Protein AF-A0A5J4Q9T2-F1 (afdb_monomer)

Radius of gyration: 26.89 Å; Cα contacts (8 Å, |Δi|>4): 39; chains: 1; bounding box: 78×31×60 Å

pLDDT: mean 85.78, std 15.88, range [38.72, 97.56]

Secondary structure (DSSP, 8-state):
------------------GGG--PPPHHHHHHH-THHHH-B--SSSSTTBHHHHHHHHHHHHHHHHHHTTS-S-----PPP--

Mean predicted aligned error: 10.37 Å

Solvent-accessible surface area (backbone atoms only — not comparable to full-atom values): 5658 Å² total; per-residue (Å²): 141,84,89,83,78,84,84,75,78,75,79,73,76,76,83,81,84,53,74,89,74,62,79,87,68,56,74,70,53,46,46,69,77,43,42,53,84,78,38,42,46,84,57,90,61,88,48,94,72,15,17,55,56,46,57,52,46,57,56,50,52,57,52,48,52,35,38,75,74,64,63,56,92,78,88,85,87,82,83,80,78,85,126

Organism: NCBI:txid433724

Foldseek 3Di:
DDDDDDDPPPPPPPPDDDPVVDDDDDPVRVCVVCVCVPQNADDDPPDPSHSVVVVVVVVVVVVVVCVVVVNDDDDDDDDDDDD

InterPro domains:
  IPR036890 Histidine kinase/HSP90-like ATPase superfamily [G3DSA:3.30.565.10] (13-83)
  IPR036890 Histidine kinase/HSP90-like ATPase superfamily [SSF55874] (17-81)

Sequence (83 aa):
MEKIKGNTLEIVEEVSYTEDNITTLDWREHIRRRPGMYIGKLGDGTHSDDGIYVLLKEILDNSIDEYMMGYGQVIEVSLKEKT

Structure (mmCIF, N/CA/C/O backbone):
data_AF-A0A5J4Q9T2-F1
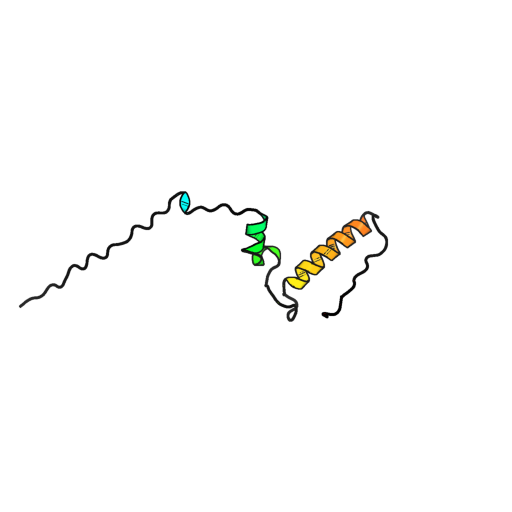#
_entry.id   AF-A0A5J4Q9T2-F1
#
loop_
_atom_site.group_PDB
_atom_site.id
_atom_site.type_symbol
_atom_site.label_atom_id
_atom_site.label_alt_id
_atom_site.label_comp_id
_atom_site.label_asym_id
_atom_site.label_entity_id
_atom_site.label_seq_id
_atom_site.pdbx_PDB_ins_code
_atom_site.Cartn_x
_atom_site.Cartn_y
_atom_site.Cartn_z
_atom_site.occup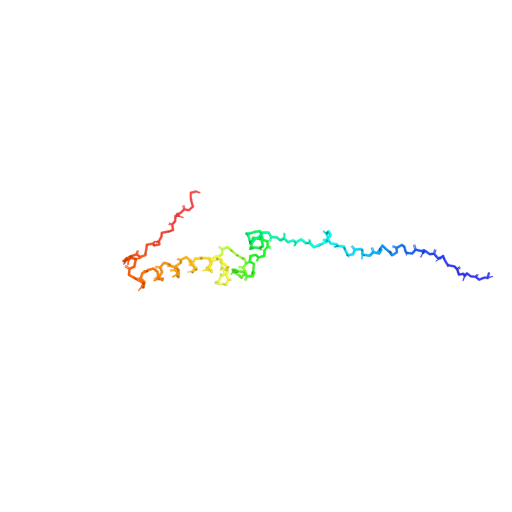ancy
_atom_site.B_iso_or_equiv
_atom_site.auth_seq_id
_atom_site.auth_comp_id
_atom_site.auth_asym_id
_atom_site.auth_atom_id
_atom_site.pdbx_PDB_model_num
ATOM 1 N N . MET A 1 1 ? 57.988 -4.570 -47.236 1.00 38.72 1 MET A N 1
ATOM 2 C CA . MET A 1 1 ? 57.695 -3.154 -46.928 1.00 38.72 1 MET A CA 1
ATOM 3 C C . MET A 1 1 ? 56.573 -2.781 -47.877 1.00 38.72 1 MET A C 1
ATOM 5 O O . MET A 1 1 ? 56.783 -2.924 -49.064 1.00 38.72 1 MET A O 1
ATOM 9 N N . GLU A 1 2 ? 55.337 -2.514 -47.482 1.00 39.88 2 GLU A N 1
ATOM 10 C CA . GLU A 1 2 ? 54.797 -2.022 -46.217 1.00 39.88 2 GLU A CA 1
ATOM 11 C C . GLU A 1 2 ? 53.305 -2.423 -46.143 1.00 39.88 2 GLU A C 1
ATOM 13 O O . GLU A 1 2 ? 52.659 -2.627 -47.168 1.00 39.88 2 GLU A O 1
ATOM 18 N N . LYS A 1 3 ? 52.790 -2.641 -44.929 1.00 48.66 3 LYS A N 1
ATOM 19 C CA . LYS A 1 3 ? 51.443 -3.161 -44.631 1.00 48.66 3 LYS A CA 1
ATOM 20 C C . LYS A 1 3 ? 50.401 -2.037 -44.611 1.00 48.66 3 LYS A C 1
ATOM 22 O O . LYS A 1 3 ? 50.668 -1.046 -43.949 1.00 48.66 3 LYS A O 1
ATOM 27 N N . ILE A 1 4 ? 49.177 -2.293 -45.092 1.00 49.16 4 ILE A N 1
ATOM 28 C CA . ILE A 1 4 ? 47.911 -1.780 -44.506 1.00 49.16 4 ILE A CA 1
ATOM 29 C C . ILE A 1 4 ? 46.850 -2.889 -44.702 1.00 49.16 4 ILE A C 1
ATOM 31 O O . ILE A 1 4 ? 46.379 -3.100 -45.810 1.00 49.16 4 ILE A O 1
ATOM 35 N N . LYS A 1 5 ? 46.812 -3.905 -43.824 1.00 47.22 5 LYS A N 1
ATOM 36 C CA . LYS A 1 5 ? 45.858 -4.127 -42.709 1.00 47.22 5 LYS A CA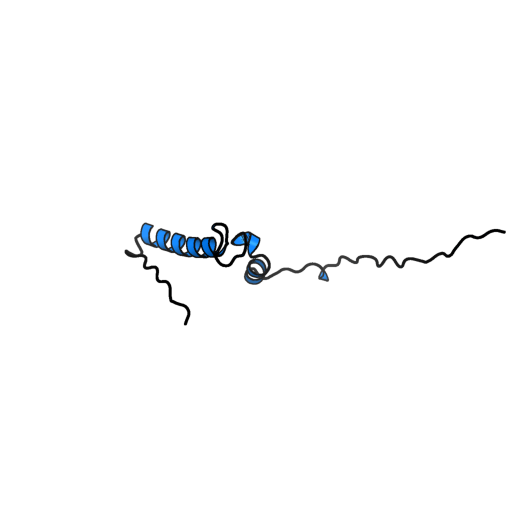 1
ATOM 37 C C . LYS A 1 5 ? 44.376 -4.077 -43.114 1.00 47.22 5 LYS A C 1
ATOM 39 O O . LYS A 1 5 ? 43.907 -3.107 -43.686 1.00 47.22 5 LYS A O 1
ATOM 44 N N . GLY A 1 6 ? 43.698 -5.183 -42.799 1.00 44.75 6 GLY A N 1
ATOM 45 C CA . GLY A 1 6 ? 42.398 -5.587 -43.310 1.00 44.75 6 GLY A CA 1
ATOM 46 C C . GLY A 1 6 ? 41.272 -4.599 -43.051 1.00 44.75 6 GLY A C 1
ATOM 47 O O . GLY A 1 6 ? 41.138 -4.042 -41.966 1.00 44.75 6 GLY A O 1
ATOM 48 N N . ASN A 1 7 ? 40.442 -4.450 -44.075 1.00 49.50 7 ASN A N 1
ATOM 49 C CA . ASN A 1 7 ? 39.143 -3.823 -43.972 1.00 49.50 7 ASN A CA 1
ATOM 50 C C . ASN A 1 7 ? 38.162 -4.883 -43.453 1.00 49.50 7 ASN A C 1
ATOM 52 O O . ASN A 1 7 ? 37.558 -5.617 -44.235 1.00 49.50 7 ASN A O 1
ATOM 56 N N . THR A 1 8 ? 38.068 -5.028 -42.133 1.00 50.88 8 THR A N 1
ATOM 57 C CA . THR A 1 8 ? 36.926 -5.711 -41.524 1.00 50.88 8 THR A CA 1
ATOM 58 C C . THR A 1 8 ? 35.751 -4.757 -41.679 1.00 50.88 8 THR A C 1
ATOM 60 O O . THR A 1 8 ? 35.690 -3.741 -40.994 1.00 50.88 8 THR A O 1
ATOM 63 N N . LEU A 1 9 ? 34.863 -5.039 -42.633 1.00 60.38 9 LEU A N 1
ATOM 64 C CA . LEU A 1 9 ? 33.559 -4.392 -42.699 1.00 60.38 9 LEU A CA 1
ATOM 65 C C . LEU A 1 9 ? 32.807 -4.820 -41.438 1.00 60.38 9 LEU A C 1
ATOM 67 O O . LEU A 1 9 ? 32.269 -5.925 -41.381 1.00 60.38 9 LEU A O 1
ATOM 71 N N . GLU A 1 10 ? 32.837 -3.988 -40.400 1.00 63.38 10 GLU A N 1
ATOM 72 C CA . GLU A 1 10 ? 31.847 -4.081 -39.337 1.00 63.38 10 GLU A CA 1
ATOM 73 C C . GLU A 1 10 ? 30.491 -3.879 -40.008 1.00 63.38 10 GLU A C 1
ATOM 75 O O . GLU A 1 10 ? 30.163 -2.797 -40.494 1.00 63.38 10 GLU A O 1
ATOM 80 N N . ILE A 1 11 ? 29.738 -4.969 -40.116 1.00 65.25 11 ILE A N 1
ATOM 81 C CA . ILE A 1 11 ? 28.312 -4.940 -40.411 1.00 65.25 11 ILE A CA 1
ATOM 82 C C . ILE A 1 11 ? 27.683 -4.198 -39.237 1.00 65.25 11 ILE A C 1
ATOM 84 O O . ILE A 1 11 ? 27.411 -4.783 -38.192 1.00 65.25 11 ILE A O 1
ATOM 88 N N . VAL A 1 12 ? 27.557 -2.880 -39.378 1.00 65.44 12 VAL A N 1
ATOM 89 C CA . VAL A 1 12 ? 26.761 -2.066 -38.470 1.00 65.44 12 VAL A CA 1
ATOM 90 C C . VAL A 1 12 ? 25.328 -2.495 -38.734 1.00 65.44 12 VAL A C 1
ATOM 92 O O . VAL A 1 12 ? 24.740 -2.121 -39.747 1.00 65.44 12 VAL A O 1
ATOM 95 N N . GLU A 1 13 ? 24.814 -3.383 -37.889 1.00 68.38 13 GLU A N 1
ATOM 96 C CA . GLU A 1 13 ? 23.416 -3.783 -37.931 1.00 68.38 13 GLU A CA 1
ATOM 97 C C . GLU A 1 13 ? 22.593 -2.514 -37.689 1.00 68.38 13 GLU A C 1
ATOM 99 O O . GLU A 1 13 ? 22.653 -1.901 -36.621 1.00 68.38 13 GLU A O 1
ATOM 104 N N . GLU A 1 14 ? 21.933 -2.036 -38.741 1.00 74.06 14 GLU A N 1
ATOM 105 C CA . GLU A 1 14 ? 21.159 -0.806 -38.690 1.00 74.06 14 GLU A CA 1
ATOM 106 C C . GLU A 1 14 ? 20.009 -1.033 -37.702 1.00 74.06 14 GLU A C 1
ATOM 108 O O . GLU A 1 14 ? 19.155 -1.896 -37.916 1.00 74.06 14 GLU A O 1
ATOM 113 N N . VAL A 1 15 ? 20.022 -0.317 -36.571 1.00 79.56 15 VAL A N 1
ATOM 114 C CA . VAL A 1 15 ? 18.996 -0.457 -35.530 1.00 79.56 15 VAL A CA 1
ATOM 115 C C . VAL A 1 15 ? 17.671 0.034 -36.105 1.00 79.56 15 VAL A C 1
ATOM 117 O O . VAL A 1 15 ? 17.380 1.230 -36.121 1.00 79.56 15 VAL A O 1
ATOM 120 N N . SER A 1 16 ? 16.877 -0.905 -36.611 1.00 84.50 16 SER A N 1
ATOM 121 C CA . SER A 1 16 ? 15.573 -0.624 -37.194 1.00 84.50 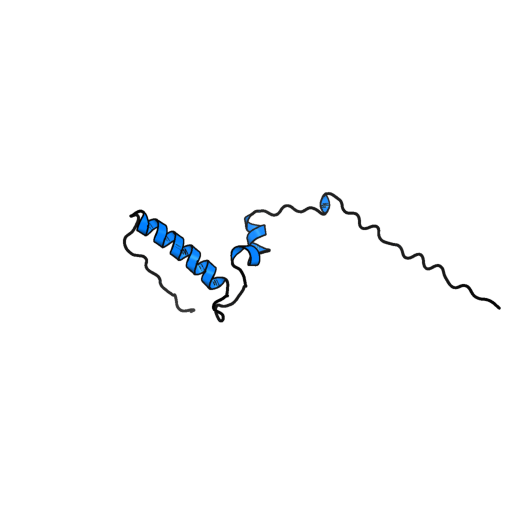16 SER A CA 1
ATOM 122 C C . SER A 1 16 ? 14.564 -0.395 -36.072 1.00 84.50 16 SER A C 1
ATOM 124 O O . SER A 1 16 ? 14.109 -1.337 -35.427 1.00 84.50 16 SER A O 1
ATOM 126 N N . TYR A 1 17 ? 14.258 0.875 -35.800 1.00 88.56 17 TYR A N 1
ATOM 127 C CA . TYR A 1 17 ? 13.157 1.266 -34.925 1.00 88.56 17 TYR A CA 1
ATOM 128 C C . TYR A 1 17 ? 11.893 1.435 -35.771 1.00 88.56 17 TYR A C 1
ATOM 130 O O . TYR A 1 17 ? 11.726 2.422 -36.487 1.00 88.56 17 TYR A O 1
ATOM 138 N N . THR A 1 18 ? 11.031 0.432 -35.704 1.00 91.88 18 THR A N 1
ATOM 139 C CA . THR A 1 18 ? 9.768 0.318 -36.436 1.00 91.88 18 THR A CA 1
ATOM 140 C C . THR A 1 18 ? 8.587 0.343 -35.466 1.00 91.88 18 THR A C 1
ATOM 142 O O . THR A 1 18 ? 8.763 0.334 -34.246 1.00 91.88 18 THR A O 1
ATOM 145 N N . GLU A 1 19 ? 7.365 0.373 -35.996 1.00 88.56 19 GLU A N 1
ATOM 146 C CA . GLU A 1 19 ? 6.142 0.344 -35.182 1.00 88.56 19 GLU A CA 1
ATOM 147 C C . GLU A 1 19 ? 6.067 -0.898 -34.278 1.00 88.56 19 GLU A C 1
ATOM 149 O O . GLU A 1 19 ? 5.612 -0.794 -33.140 1.00 88.56 19 GLU A O 1
ATOM 154 N N . ASP A 1 20 ? 6.621 -2.032 -34.719 1.00 88.94 20 ASP A N 1
ATOM 155 C CA . ASP A 1 20 ? 6.667 -3.283 -33.950 1.00 88.94 20 ASP A CA 1
ATOM 156 C C . ASP A 1 20 ? 7.495 -3.170 -32.655 1.00 88.94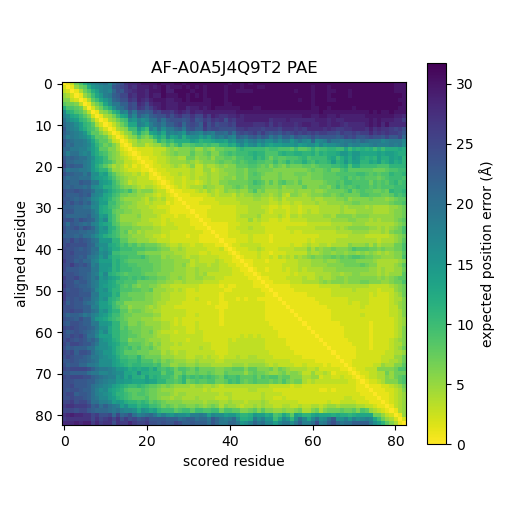 20 ASP A C 1
ATOM 158 O O . ASP A 1 20 ? 7.333 -3.967 -31.729 1.00 88.94 20 ASP A O 1
ATOM 162 N N . ASN A 1 21 ? 8.377 -2.167 -32.547 1.00 90.44 21 ASN A N 1
ATOM 163 C CA . ASN A 1 21 ? 9.157 -1.907 -31.336 1.00 90.44 21 ASN A CA 1
ATOM 164 C C . ASN A 1 21 ? 8.371 -1.126 -30.270 1.00 90.44 21 ASN A C 1
ATOM 166 O O . ASN A 1 21 ? 8.838 -1.002 -29.134 1.00 90.44 21 ASN A O 1
ATOM 170 N N . ILE A 1 22 ? 7.193 -0.595 -30.610 1.00 91.06 22 ILE A N 1
ATOM 171 C CA . ILE A 1 22 ? 6.335 0.147 -29.688 1.00 91.06 22 ILE A CA 1
ATOM 172 C C . ILE A 1 22 ? 5.276 -0.800 -29.131 1.00 91.06 22 ILE A C 1
ATOM 174 O O . ILE A 1 22 ? 4.374 -1.248 -29.830 1.00 91.06 22 ILE A O 1
ATOM 178 N N . THR A 1 23 ? 5.344 -1.077 -27.829 1.00 88.81 23 THR A N 1
ATOM 179 C CA . THR A 1 23 ? 4.337 -1.898 -27.145 1.00 88.81 23 THR A CA 1
ATOM 180 C C . THR A 1 23 ? 3.487 -1.046 -26.216 1.00 88.81 23 THR A C 1
ATOM 182 O O . THR A 1 23 ? 3.997 -0.416 -25.288 1.00 88.81 23 THR A O 1
ATOM 185 N N . THR A 1 24 ? 2.172 -1.078 -26.428 1.00 90.19 24 THR A N 1
ATOM 186 C CA . THR A 1 24 ? 1.207 -0.563 -25.452 1.00 90.19 24 THR A CA 1
ATOM 187 C C . THR A 1 24 ? 0.851 -1.688 -24.493 1.00 90.19 24 THR A C 1
ATOM 189 O O . THR A 1 24 ? 0.440 -2.764 -24.918 1.00 90.19 24 THR A O 1
ATOM 192 N N . LEU A 1 25 ? 1.036 -1.446 -23.200 1.00 89.00 25 LEU A N 1
ATOM 193 C CA . LEU A 1 25 ? 0.677 -2.398 -22.156 1.00 89.00 25 LEU A CA 1
ATOM 194 C C . LEU A 1 25 ? -0.740 -2.107 -21.668 1.00 89.00 25 LEU A C 1
ATOM 196 O O . LEU A 1 25 ? -1.127 -0.942 -21.550 1.00 89.00 25 LEU A O 1
ATOM 200 N N . ASP A 1 26 ? -1.483 -3.157 -21.319 1.00 90.25 26 ASP A N 1
ATOM 201 C CA . ASP A 1 26 ? -2.711 -2.984 -20.547 1.00 90.25 26 ASP A CA 1
ATOM 202 C C . ASP A 1 26 ? -2.392 -2.302 -19.206 1.00 90.25 26 ASP A C 1
ATOM 204 O O . ASP A 1 26 ? -1.308 -2.477 -18.635 1.00 90.25 26 ASP A O 1
ATOM 208 N N . TRP A 1 27 ? -3.341 -1.535 -18.672 1.00 88.00 27 TRP A N 1
ATOM 209 C CA . TRP A 1 27 ? -3.137 -0.773 -17.441 1.00 88.00 27 TRP A CA 1
ATOM 210 C C . TRP A 1 27 ? -2.721 -1.665 -16.258 1.00 88.00 27 TRP A C 1
ATOM 212 O O . TRP A 1 27 ? -1.860 -1.272 -15.465 1.00 88.00 27 TRP A O 1
ATOM 222 N N . ARG A 1 28 ? -3.244 -2.898 -16.157 1.00 89.06 28 ARG A N 1
ATOM 223 C CA . ARG A 1 28 ? -2.852 -3.845 -15.094 1.00 89.06 28 ARG A CA 1
ATOM 224 C C . ARG A 1 28 ? -1.432 -4.339 -15.280 1.00 89.06 28 ARG A C 1
ATOM 226 O O . ARG A 1 28 ? -0.699 -4.521 -14.306 1.00 89.06 28 ARG A O 1
ATOM 233 N N . GLU A 1 29 ? -1.061 -4.598 -16.527 1.00 92.44 29 GLU A N 1
ATOM 234 C CA . GLU A 1 29 ? 0.272 -5.068 -16.872 1.00 92.44 29 GLU A CA 1
ATOM 235 C C . GLU A 1 29 ? 1.313 -3.982 -16.603 1.00 92.44 29 GLU A C 1
ATOM 237 O O . GLU A 1 29 ? 2.361 -4.275 -16.029 1.00 92.44 29 GLU A O 1
ATOM 242 N N . HIS A 1 30 ? 1.000 -2.724 -16.918 1.00 92.12 30 HIS A N 1
ATOM 243 C CA . HIS A 1 30 ? 1.873 -1.591 -16.631 1.00 92.12 30 HIS A CA 1
ATOM 244 C C . HIS A 1 30 ? 2.184 -1.469 -15.129 1.00 92.12 30 HIS A C 1
ATOM 246 O O . HIS A 1 30 ? 3.356 -1.397 -14.751 1.00 92.12 30 HIS A O 1
ATOM 252 N N . ILE A 1 31 ? 1.159 -1.540 -14.268 1.00 91.94 31 ILE A N 1
ATOM 253 C CA . ILE A 1 31 ? 1.321 -1.482 -12.804 1.00 91.94 31 ILE A CA 1
ATOM 254 C C . ILE A 1 31 ? 2.188 -2.638 -12.297 1.00 91.94 31 ILE A C 1
ATOM 256 O O . ILE A 1 31 ? 3.100 -2.433 -11.500 1.00 91.94 31 ILE A O 1
ATOM 260 N N . ARG A 1 32 ? 1.942 -3.859 -12.784 1.00 92.38 32 ARG A N 1
ATOM 261 C CA . ARG A 1 32 ? 2.682 -5.054 -12.348 1.00 92.38 32 ARG A CA 1
ATOM 262 C C . ARG A 1 32 ? 4.120 -5.095 -12.844 1.00 92.38 32 ARG A C 1
ATOM 264 O O . ARG A 1 32 ? 4.980 -5.597 -12.129 1.00 92.38 32 ARG A O 1
ATOM 271 N N . ARG A 1 33 ? 4.389 -4.600 -14.055 1.00 92.19 33 ARG A N 1
ATOM 272 C CA . ARG A 1 33 ? 5.752 -4.529 -14.604 1.00 92.19 33 ARG A CA 1
ATOM 273 C C . ARG A 1 33 ? 6.576 -3.434 -13.942 1.00 92.19 33 ARG A C 1
ATOM 275 O O . ARG A 1 33 ? 7.791 -3.572 -13.843 1.00 92.19 33 ARG A O 1
ATOM 282 N N . ARG A 1 34 ? 5.936 -2.346 -13.510 1.00 92.81 34 ARG A N 1
ATOM 283 C CA . ARG A 1 34 ? 6.600 -1.186 -12.902 1.00 92.81 34 ARG A CA 1
ATOM 284 C C . ARG A 1 34 ? 5.959 -0.819 -11.561 1.00 92.81 34 ARG A C 1
ATOM 286 O O . ARG A 1 34 ? 5.517 0.317 -11.395 1.00 92.81 34 ARG A O 1
ATOM 293 N N . PRO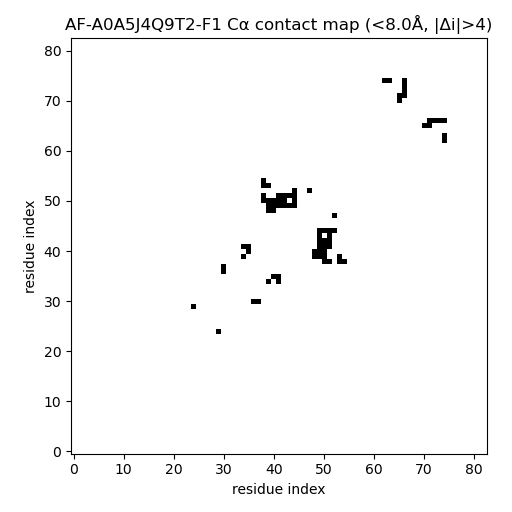 A 1 35 ? 5.952 -1.735 -10.575 1.00 93.81 35 PRO A N 1
ATOM 294 C CA . PRO A 1 35 ? 5.291 -1.488 -9.295 1.00 93.81 35 PRO A CA 1
ATOM 295 C C . PRO A 1 35 ? 5.943 -0.328 -8.542 1.00 93.81 35 PRO A C 1
ATOM 297 O O . PRO A 1 35 ? 5.261 0.393 -7.823 1.00 93.81 35 PRO A O 1
ATOM 300 N N . GLY A 1 36 ? 7.236 -0.078 -8.783 1.00 93.88 36 GLY A N 1
ATOM 301 C CA . GLY A 1 36 ? 7.968 1.020 -8.160 1.00 93.88 36 GLY A CA 1
ATOM 302 C C . GLY A 1 36 ? 7.374 2.406 -8.392 1.00 93.88 36 GLY A C 1
ATOM 303 O O . GLY A 1 36 ? 7.463 3.262 -7.520 1.00 93.88 36 GLY A O 1
ATOM 304 N N . MET A 1 37 ? 6.706 2.609 -9.529 1.00 94.88 37 MET A N 1
ATOM 305 C CA . MET A 1 37 ? 6.021 3.865 -9.834 1.00 94.88 37 MET A CA 1
ATOM 306 C C . MET A 1 37 ? 4.782 4.095 -8.955 1.00 94.88 37 MET A C 1
ATOM 308 O O . MET A 1 37 ? 4.388 5.239 -8.760 1.00 94.88 37 MET A O 1
ATOM 312 N N . TYR A 1 38 ? 4.173 3.025 -8.440 1.00 94.12 38 TYR A N 1
ATOM 313 C CA . TYR A 1 38 ? 2.894 3.071 -7.729 1.00 94.12 38 TYR A CA 1
ATOM 314 C C . TYR A 1 38 ? 3.051 2.891 -6.220 1.00 94.12 38 TYR A C 1
ATOM 316 O O . TYR A 1 38 ? 2.384 3.573 -5.455 1.00 94.12 38 TYR A O 1
ATOM 324 N N . ILE A 1 39 ? 3.930 1.983 -5.789 1.00 95.56 39 ILE A N 1
ATOM 325 C CA . ILE A 1 39 ? 4.098 1.627 -4.369 1.00 95.56 39 ILE A CA 1
ATOM 326 C C . ILE A 1 39 ? 5.506 1.903 -3.836 1.00 95.56 39 ILE A C 1
ATOM 328 O O . ILE A 1 39 ? 5.809 1.556 -2.699 1.00 95.56 39 ILE A O 1
ATOM 332 N N . GLY A 1 40 ? 6.383 2.516 -4.635 1.00 93.75 40 GLY A N 1
ATOM 333 C CA . GLY A 1 40 ? 7.761 2.786 -4.234 1.00 93.75 40 GLY A CA 1
ATOM 334 C C . GLY A 1 40 ? 8.620 1.520 -4.158 1.00 93.75 40 GLY A C 1
ATOM 335 O O . GLY A 1 40 ? 8.530 0.623 -4.995 1.00 93.75 40 GLY A O 1
ATOM 336 N N . LYS A 1 41 ? 9.518 1.444 -3.178 1.00 93.62 41 LYS A N 1
ATOM 337 C CA . LYS A 1 41 ? 10.479 0.341 -3.074 1.00 93.62 41 LYS A CA 1
ATOM 338 C C . LYS A 1 41 ? 9.770 -0.975 -2.753 1.00 93.62 41 LYS A C 1
ATOM 340 O O . LYS A 1 41 ? 9.014 -1.061 -1.798 1.00 93.62 41 LYS A O 1
ATOM 345 N N . LEU A 1 42 ? 10.031 -2.027 -3.528 1.00 93.94 42 LEU A N 1
ATOM 346 C CA . LEU A 1 42 ? 9.594 -3.374 -3.153 1.00 93.94 42 LEU A CA 1
ATOM 347 C C . LEU A 1 42 ? 10.369 -3.847 -1.918 1.00 93.94 42 LEU A C 1
ATOM 349 O O . LEU A 1 42 ? 11.572 -3.606 -1.817 1.00 93.94 42 LEU A O 1
ATOM 353 N N . GLY A 1 43 ? 9.693 -4.568 -1.030 1.00 91.81 43 GLY A N 1
ATOM 354 C CA . GLY A 1 43 ? 10.304 -5.150 0.156 1.00 91.81 43 GLY A CA 1
ATOM 355 C C . GLY A 1 43 ? 9.352 -6.082 0.891 1.00 91.81 43 GLY A C 1
ATOM 356 O O . GLY A 1 43 ? 8.187 -6.232 0.516 1.00 91.81 43 GLY A O 1
ATOM 357 N N . ASP A 1 44 ? 9.880 -6.742 1.910 1.00 91.19 44 ASP A N 1
ATOM 358 C CA . ASP A 1 44 ? 9.189 -7.732 2.736 1.00 91.19 44 ASP A CA 1
ATOM 359 C C . ASP A 1 44 ? 8.600 -7.134 4.023 1.00 91.19 44 ASP A C 1
ATOM 361 O O . ASP A 1 44 ? 8.012 -7.860 4.824 1.00 91.19 44 ASP A O 1
ATOM 365 N N . GLY A 1 45 ? 8.720 -5.815 4.207 1.00 90.88 45 GLY A N 1
ATOM 366 C CA . GLY A 1 45 ? 8.275 -5.113 5.407 1.00 90.88 45 GLY A CA 1
ATOM 367 C C . GLY A 1 45 ? 9.355 -5.032 6.483 1.00 90.88 45 GLY A C 1
ATOM 368 O O . GLY A 1 45 ? 9.063 -4.644 7.609 1.00 90.88 45 GLY A O 1
ATOM 369 N N . THR A 1 46 ? 10.603 -5.386 6.170 1.00 94.50 46 THR A N 1
ATOM 370 C CA . THR A 1 46 ? 11.733 -5.166 7.086 1.00 94.50 46 THR A CA 1
ATOM 371 C C . THR A 1 46 ? 12.099 -3.691 7.209 1.00 94.50 46 THR A C 1
ATOM 373 O O . THR A 1 46 ? 12.620 -3.283 8.248 1.00 94.50 46 THR A O 1
ATOM 376 N N . HIS A 1 47 ? 11.822 -2.885 6.180 1.00 94.38 47 HIS A N 1
ATOM 377 C CA . HIS A 1 47 ? 12.110 -1.456 6.183 1.00 94.38 47 HIS A CA 1
ATOM 378 C C . HIS A 1 47 ? 10.827 -0.635 6.108 1.00 94.38 47 HIS A C 1
ATOM 380 O O . HIS A 1 47 ? 9.883 -0.967 5.396 1.00 94.38 47 HIS A O 1
ATOM 386 N N . SER A 1 48 ? 10.805 0.495 6.814 1.0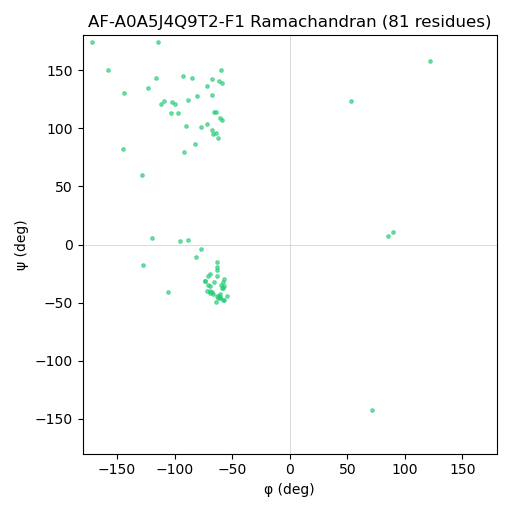0 90.56 48 SER A N 1
ATOM 387 C CA . SER A 1 48 ? 9.642 1.389 6.853 1.00 90.56 48 SER A CA 1
ATOM 388 C C . SER A 1 48 ? 9.280 1.997 5.494 1.00 90.56 48 SER A C 1
ATOM 390 O O . SER A 1 48 ? 8.155 2.454 5.313 1.00 90.56 48 SER A O 1
ATOM 392 N N . ASP A 1 49 ? 10.232 2.047 4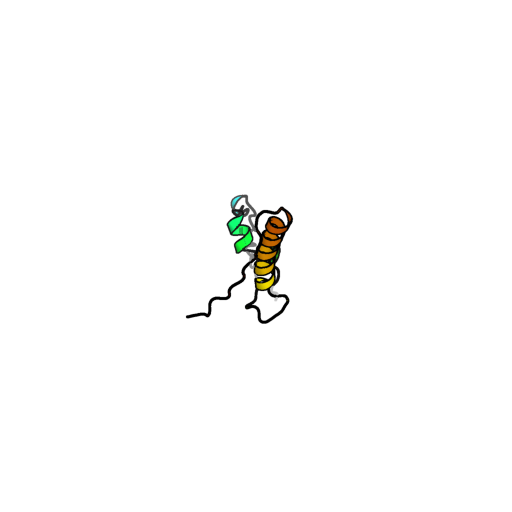.558 1.00 91.69 49 ASP A N 1
ATOM 393 C CA . ASP A 1 49 ? 10.039 2.554 3.198 1.00 91.69 49 ASP A CA 1
ATOM 394 C C . ASP A 1 49 ? 9.561 1.476 2.208 1.00 91.69 49 ASP A C 1
ATOM 396 O O . ASP A 1 49 ? 9.412 1.759 1.018 1.00 91.69 49 ASP A O 1
ATOM 400 N N . ASP A 1 50 ? 9.300 0.253 2.680 1.00 96.12 50 ASP A N 1
ATOM 401 C CA . ASP A 1 50 ? 8.821 -0.832 1.835 1.00 96.12 50 ASP A CA 1
ATOM 402 C C . ASP A 1 50 ? 7.362 -0.614 1.402 1.00 96.12 50 ASP A C 1
ATOM 404 O O . ASP A 1 50 ? 6.463 -0.309 2.191 1.00 96.12 50 ASP A O 1
ATOM 408 N N . GLY A 1 51 ? 7.104 -0.865 0.122 1.00 95.31 51 GLY A N 1
ATOM 409 C CA . GLY A 1 51 ? 5.824 -0.638 -0.541 1.00 95.31 51 GLY A CA 1
ATOM 410 C C . GLY A 1 51 ? 4.673 -1.481 0.000 1.00 95.31 51 GLY A C 1
ATOM 411 O O . GLY A 1 51 ? 3.516 -1.136 -0.220 1.00 95.31 51 GLY A O 1
ATOM 412 N N . ILE A 1 52 ? 4.953 -2.537 0.773 1.00 95.19 52 ILE A N 1
ATOM 413 C CA . ILE A 1 52 ? 3.918 -3.279 1.506 1.00 95.19 52 ILE A CA 1
ATOM 414 C C . ILE A 1 52 ? 3.159 -2.373 2.488 1.00 95.19 52 ILE A C 1
ATOM 416 O O . ILE A 1 52 ? 1.945 -2.504 2.632 1.00 95.19 52 ILE A O 1
ATOM 420 N N . TYR A 1 53 ? 3.838 -1.396 3.098 1.00 94.81 53 TYR A N 1
ATOM 421 C CA . TYR A 1 53 ? 3.200 -0.414 3.972 1.00 94.81 53 TYR A CA 1
ATOM 422 C C . TYR A 1 53 ? 2.376 0.606 3.190 1.00 94.81 53 TYR A C 1
ATOM 424 O O . TYR A 1 53 ? 1.366 1.082 3.700 1.00 94.81 53 TYR A O 1
ATOM 432 N N . VAL A 1 54 ? 2.773 0.937 1.957 1.00 95.75 54 VAL A N 1
ATOM 433 C CA . VAL A 1 54 ? 1.954 1.767 1.059 1.00 95.75 54 VAL A CA 1
ATOM 434 C C . VAL A 1 54 ? 0.667 1.026 0.720 1.00 95.75 54 VAL A C 1
ATOM 436 O O . VAL A 1 54 ? -0.404 1.566 0.948 1.00 95.75 54 VAL A O 1
ATOM 439 N N . LEU A 1 55 ? 0.758 -0.241 0.306 1.00 95.12 55 LEU A N 1
ATOM 440 C CA . LEU A 1 55 ? -0.417 -1.069 0.018 1.00 95.12 55 LEU A CA 1
ATOM 441 C C . LEU A 1 55 ? -1.392 -1.142 1.200 1.00 95.12 55 LEU A C 1
ATOM 443 O O . LEU A 1 55 ? -2.595 -1.012 1.001 1.00 95.12 55 LEU A O 1
ATOM 447 N N . LEU A 1 56 ? -0.888 -1.335 2.423 1.00 94.94 56 LEU A N 1
ATOM 448 C CA . LEU A 1 56 ? -1.732 -1.346 3.618 1.00 94.94 56 LEU A CA 1
ATOM 449 C C . LEU A 1 56 ? -2.408 0.014 3.853 1.00 94.94 56 LEU A C 1
ATOM 451 O O . LEU A 1 56 ? -3.602 0.047 4.146 1.00 94.94 56 LEU A O 1
ATOM 455 N N . LYS A 1 57 ? -1.657 1.116 3.718 1.00 95.19 57 LYS A N 1
ATOM 456 C CA . LYS A 1 57 ? -2.189 2.475 3.881 1.00 95.19 57 LYS A CA 1
ATOM 457 C C . LYS A 1 57 ? -3.298 2.771 2.883 1.00 95.19 57 LYS A C 1
ATOM 459 O O . LYS A 1 57 ? -4.355 3.177 3.322 1.00 95.19 57 LYS A O 1
ATOM 464 N N . GLU A 1 58 ? -3.132 2.445 1.603 1.00 97.12 58 GLU A N 1
ATOM 465 C CA . GLU A 1 58 ? -4.175 2.686 0.590 1.00 97.12 58 GLU A CA 1
ATOM 466 C C . GLU A 1 58 ? -5.507 1.994 0.937 1.00 97.12 58 GLU A C 1
ATOM 468 O O . GLU A 1 58 ? -6.586 2.539 0.715 1.00 97.12 58 GLU A O 1
ATOM 473 N N . ILE A 1 59 ? -5.468 0.784 1.509 1.00 96.94 59 ILE A N 1
ATOM 474 C CA . ILE A 1 59 ? -6.693 0.090 1.945 1.00 96.94 59 ILE A CA 1
ATOM 475 C C . ILE A 1 59 ? -7.293 0.750 3.191 1.00 96.94 59 ILE A C 1
ATOM 477 O O . ILE A 1 59 ? -8.516 0.881 3.293 1.00 96.94 59 ILE A O 1
ATOM 481 N N . LEU A 1 60 ? -6.450 1.163 4.137 1.00 97.19 60 LEU A N 1
ATOM 482 C CA . LEU A 1 60 ? -6.898 1.867 5.335 1.00 97.19 60 LEU A CA 1
ATOM 483 C C . LEU A 1 60 ? -7.478 3.243 5.008 1.00 97.19 60 LEU A C 1
ATOM 485 O O . LEU A 1 60 ? -8.532 3.569 5.538 1.00 97.19 60 LEU A O 1
ATOM 489 N N . ASP A 1 61 ? -6.850 4.003 4.118 1.00 97.56 61 ASP A N 1
ATOM 490 C CA . ASP A 1 61 ? -7.278 5.340 3.714 1.00 97.56 61 ASP A CA 1
ATOM 491 C C . ASP A 1 61 ? -8.658 5.275 3.047 1.00 97.56 61 ASP A C 1
ATOM 493 O O . ASP A 1 61 ? -9.575 5.960 3.487 1.00 97.56 61 ASP A O 1
ATOM 497 N N . ASN A 1 62 ? -8.871 4.329 2.121 1.00 96.81 62 ASN A N 1
ATOM 498 C CA . ASN A 1 62 ? -10.204 4.080 1.555 1.00 96.81 62 ASN A CA 1
ATOM 499 C C . ASN A 1 62 ? -11.239 3.697 2.632 1.00 96.81 62 ASN A C 1
ATOM 501 O O . ASN A 1 62 ? -12.395 4.102 2.566 1.00 96.81 62 ASN A O 1
ATOM 505 N N . SER A 1 63 ? -10.838 2.919 3.644 1.00 97.06 63 SER A N 1
ATOM 506 C CA . SER A 1 63 ? -11.737 2.547 4.748 1.00 97.06 63 SER A CA 1
ATOM 507 C C . SER A 1 63 ? -12.080 3.749 5.641 1.00 97.06 63 SER A C 1
ATOM 509 O O . SER A 1 63 ? -13.198 3.848 6.149 1.00 97.06 63 SER A O 1
ATOM 511 N N . ILE A 1 64 ? -11.125 4.660 5.844 1.00 96.75 64 ILE A N 1
ATOM 512 C CA . ILE A 1 64 ? -11.306 5.905 6.598 1.00 96.75 64 ILE A CA 1
ATOM 513 C C . ILE A 1 64 ? -12.215 6.860 5.829 1.00 96.75 64 ILE A C 1
ATOM 515 O O . ILE A 1 64 ? -13.096 7.451 6.450 1.00 96.75 64 ILE A O 1
ATOM 519 N N . ASP A 1 65 ? -12.055 6.974 4.510 1.00 97.50 65 ASP A N 1
ATOM 520 C CA . ASP A 1 65 ? -12.915 7.804 3.665 1.00 97.50 65 ASP A CA 1
ATOM 521 C C . ASP A 1 65 ? -14.387 7.384 3.797 1.00 97.50 65 ASP A C 1
ATOM 523 O O . ASP A 1 65 ? -15.249 8.219 4.081 1.00 97.50 65 ASP A O 1
ATOM 527 N N . GLU A 1 66 ? -14.680 6.083 3.717 1.00 97.12 66 GLU A N 1
ATOM 528 C CA . GLU A 1 66 ? -16.036 5.549 3.917 1.00 97.12 66 GLU A CA 1
ATOM 529 C C . GLU A 1 66 ? -16.577 5.848 5.327 1.00 97.12 66 GLU A C 1
ATOM 531 O O . GLU A 1 66 ? -17.705 6.330 5.484 1.00 97.12 66 GLU A O 1
ATOM 536 N N . TYR A 1 67 ? -15.754 5.651 6.365 1.00 96.31 67 TYR A N 1
ATOM 537 C CA . TYR A 1 67 ? -16.119 5.996 7.743 1.00 96.31 67 TYR A CA 1
ATOM 538 C C . TYR A 1 67 ? -16.418 7.498 7.897 1.00 96.31 67 TYR A C 1
ATOM 540 O O . TYR A 1 67 ? -17.408 7.877 8.526 1.00 96.31 67 TYR A O 1
ATOM 548 N N . MET A 1 68 ? -15.602 8.366 7.292 1.00 95.50 68 MET A N 1
ATOM 549 C CA . MET A 1 68 ? -15.785 9.821 7.311 1.00 95.50 68 MET A CA 1
ATOM 550 C C . MET A 1 68 ? -17.054 10.262 6.578 1.00 95.50 68 MET A C 1
ATOM 552 O O . MET A 1 68 ? -17.687 11.237 6.984 1.00 95.50 68 MET A O 1
ATOM 556 N N . MET A 1 69 ? -17.459 9.535 5.536 1.00 96.62 69 MET A N 1
ATOM 557 C CA . MET A 1 69 ? -18.726 9.748 4.831 1.00 96.62 69 MET A CA 1
ATOM 558 C C . MET A 1 69 ? -19.943 9.190 5.594 1.00 96.62 69 MET A C 1
ATOM 560 O O . MET A 1 69 ? -21.080 9.408 5.177 1.00 96.62 69 MET A O 1
ATOM 564 N N . GLY A 1 70 ? -19.727 8.516 6.730 1.00 94.69 70 GLY A N 1
ATOM 565 C CA . GLY A 1 70 ? -20.770 7.911 7.563 1.00 94.69 70 GLY A CA 1
ATOM 566 C C . GLY A 1 70 ? -21.188 6.506 7.119 1.00 94.69 70 GLY A C 1
ATOM 567 O O . GLY A 1 70 ? -22.140 5.948 7.672 1.00 94.69 70 GLY A O 1
ATOM 568 N N . TYR A 1 71 ? -20.487 5.920 6.146 1.00 93.06 71 TYR A N 1
ATOM 569 C CA . TYR A 1 71 ? -20.701 4.557 5.671 1.00 93.06 71 TYR A CA 1
ATOM 570 C C . TYR A 1 71 ? -19.807 3.586 6.446 1.00 93.06 71 TYR A C 1
ATOM 572 O O . TYR A 1 71 ? -18.760 3.140 5.993 1.00 93.06 71 TYR A O 1
ATOM 580 N N . GLY A 1 72 ? -20.247 3.247 7.657 1.00 90.44 72 GLY A N 1
ATOM 581 C CA . GLY A 1 72 ? -19.527 2.347 8.556 1.00 90.44 72 GLY A CA 1
ATOM 582 C C . GLY A 1 72 ? -19.197 3.013 9.885 1.00 90.44 72 GLY A C 1
ATOM 583 O O . GLY A 1 72 ? -19.199 4.232 10.014 1.00 90.44 72 GLY A O 1
ATOM 584 N N . GLN A 1 73 ? -18.973 2.191 10.908 1.00 94.25 73 GLN A N 1
ATOM 585 C CA . GLN A 1 73 ? -18.749 2.665 12.281 1.00 94.25 73 GLN A CA 1
ATOM 586 C C . GLN A 1 73 ? -17.480 2.097 12.916 1.00 94.25 73 GLN A C 1
ATOM 588 O O . GLN A 1 73 ? -17.007 2.614 13.923 1.00 94.25 73 GLN A O 1
ATOM 593 N N . VAL A 1 74 ? -16.942 1.014 12.358 1.00 96.19 74 VAL A N 1
ATOM 594 C CA . VAL A 1 74 ? -15.786 0.307 12.900 1.00 96.19 74 VAL A CA 1
ATOM 595 C C . VAL A 1 74 ? -14.950 -0.190 11.730 1.00 96.19 74 VAL A C 1
ATOM 597 O O . VAL A 1 74 ? -15.482 -0.825 10.822 1.00 96.19 74 VAL A O 1
ATOM 600 N N . ILE A 1 75 ? -13.649 0.089 11.775 1.00 96.06 75 ILE A N 1
ATOM 601 C CA . ILE A 1 75 ? -12.656 -0.492 10.871 1.00 96.06 75 ILE A CA 1
ATOM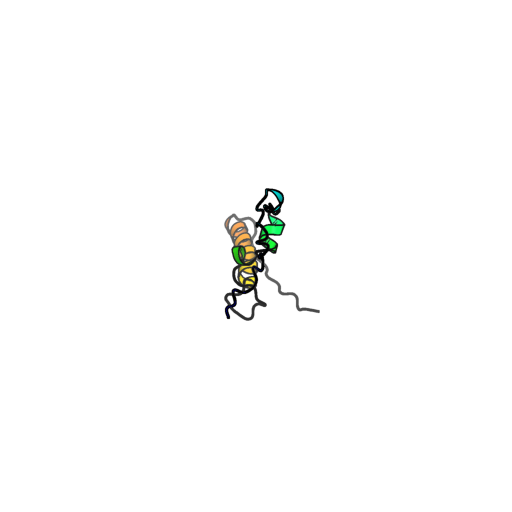 602 C C . ILE A 1 75 ? -11.920 -1.569 11.668 1.00 96.06 75 ILE A C 1
ATOM 604 O O . ILE A 1 75 ? -11.231 -1.263 12.641 1.00 96.06 75 ILE A O 1
ATOM 608 N N . GLU A 1 76 ? -12.093 -2.832 11.285 1.00 95.50 76 GLU A N 1
ATOM 609 C CA . GLU A 1 76 ? -11.442 -3.969 11.936 1.00 95.50 76 GLU A CA 1
ATOM 610 C C . GLU A 1 76 ? -10.254 -4.450 11.098 1.00 95.50 76 GLU A C 1
ATOM 612 O O . GLU A 1 76 ? -10.402 -4.820 9.933 1.00 95.50 76 GLU A O 1
ATOM 617 N N . VAL A 1 77 ? -9.065 -4.470 11.703 1.00 95.00 77 VAL A N 1
ATOM 618 C CA . VAL A 1 77 ? -7.837 -4.964 11.070 1.00 95.00 77 VAL A CA 1
ATOM 619 C C . VAL A 1 77 ? -7.413 -6.243 11.773 1.00 95.00 77 VAL A C 1
ATOM 621 O O . VAL A 1 77 ? -7.140 -6.238 12.972 1.00 95.00 77 VAL A O 1
ATOM 624 N N . SER A 1 78 ? -7.328 -7.340 11.022 1.00 93.50 78 SER A N 1
ATOM 625 C CA . SER A 1 78 ? -6.858 -8.628 11.530 1.00 93.50 78 SER A CA 1
ATOM 626 C C . SER A 1 78 ? -5.673 -9.131 10.715 1.00 93.50 78 SER A C 1
ATOM 628 O O . SER A 1 78 ? -5.671 -9.104 9.484 1.00 93.50 78 SER A O 1
ATOM 630 N N . LEU A 1 79 ? -4.647 -9.607 11.417 1.00 91.25 79 LEU A N 1
ATOM 631 C CA . LEU A 1 79 ? -3.527 -10.320 10.817 1.00 91.25 79 LEU A CA 1
ATOM 632 C C . LEU A 1 79 ? -3.765 -11.812 11.011 1.00 91.25 79 LEU A C 1
ATOM 634 O O . LEU A 1 79 ? -3.892 -12.287 12.138 1.00 91.25 79 LEU A O 1
ATOM 638 N N . LYS A 1 80 ? -3.838 -12.555 9.907 1.00 90.19 80 LYS A N 1
ATOM 639 C CA . LYS A 1 80 ? -3.850 -14.017 9.963 1.00 90.19 80 LYS A CA 1
ATOM 640 C C . LYS A 1 80 ? -2.418 -14.503 10.129 1.00 90.19 80 LYS A C 1
ATOM 642 O O . LYS A 1 80 ? -1.551 -14.127 9.340 1.00 90.19 80 LYS A O 1
ATOM 647 N N . GLU A 1 81 ? -2.179 -15.342 11.129 1.00 85.75 81 GLU A N 1
ATOM 648 C CA . GLU A 1 81 ? -0.901 -16.040 11.239 1.00 85.75 81 GLU A CA 1
ATOM 649 C C . GLU A 1 81 ? -0.692 -16.933 10.009 1.00 85.75 81 GLU A C 1
ATOM 651 O O . GLU A 1 81 ? -1.633 -17.546 9.494 1.00 85.75 81 GLU A O 1
ATOM 656 N N . LYS A 1 82 ? 0.547 -16.978 9.510 1.00 71.50 82 LYS A N 1
ATOM 657 C CA . LYS A 1 82 ? 0.929 -17.903 8.440 1.00 71.50 82 LYS A CA 1
ATOM 658 C C . LYS A 1 82 ? 0.825 -19.325 8.995 1.00 71.50 82 LYS A C 1
ATOM 660 O O . LYS A 1 82 ? 1.574 -19.668 9.905 1.00 71.50 82 LYS A O 1
ATOM 665 N N . THR A 1 83 ? -0.106 -20.113 8.459 1.00 50.19 83 THR A N 1
ATOM 666 C CA . THR A 1 83 ? -0.082 -21.578 8.600 1.00 50.19 83 THR A CA 1
ATOM 667 C C . THR A 1 83 ? 1.085 -22.151 7.809 1.00 50.19 83 THR A C 1
ATOM 669 O O . THR A 1 83 ? 1.358 -21.614 6.708 1.00 50.19 83 THR A O 1
#